Protein AF-A0AAV3YX79-F1 (afdb_monomer_lite)

Secondary structure (DSSP, 8-state):
-HHHHHHHHHHHHTSTT-TT-SSHHHHHHHHHTSS-GGGSHHHHHHHHHHHTS-HHHHHHHHHHHHHHHHT-S---HHHHHHHHHHHHHHHHHHGGGG-------

Foldseek 3Di:
DCLVLQLVQLLLCPFPPSLCDVDSVSVVVVVVPPDDSCVDPSNVVSVVRLVVDDLVVNLVSLVVSLVSSVPDPPCDVVNVVVSVVSVVVNVVSVCPVVDPPPPDD

Sequence (105 aa):
MFAGLHFLHHLGLMLPKFPLGKQFRELYSVCLSGNHVCDSEGYKESLQLLRMMSLDDLCTLLESGVGLIAEWKDSSSEIGKLISDVQSFIHRLKNIEEEPDESLE

Organism: NCBI:txid259542

pLDDT: mean 86.38, std 13.29, range [38.25, 95.81]

Radius of gyration: 16.0 Å; chains: 1; bounding box: 43×38×38 Å

InterPro domains:
  IPR045663 Origin recognition complex subunit 3, insertion domain [PF19675] (3-100)

Structure (mmCIF, N/CA/C/O backbone):
data_AF-A0AAV3YX79-F1
#
_entry.id   AF-A0AAV3YX79-F1
#
loop_
_atom_site.group_PDB
_atom_site.id
_atom_site.type_symbol
_atom_site.label_atom_id
_atom_site.label_alt_id
_atom_site.label_comp_id
_atom_site.label_asym_id
_atom_site.label_entity_id
_atom_site.label_seq_id
_atom_site.pdbx_PDB_ins_code
_atom_site.Cartn_x
_atom_site.Cartn_y
_atom_site.Cartn_z
_atom_site.occupancy
_atom_site.B_iso_or_equiv
_atom_site.auth_seq_id
_atom_site.auth_comp_id
_atom_site.auth_asym_id
_atom_site.auth_atom_id
_atom_site.pdbx_PDB_model_num
ATOM 1 N N . MET A 1 1 ? 15.439 -4.018 0.293 1.00 58.22 1 MET A N 1
ATOM 2 C CA . MET A 1 1 ? 14.788 -3.451 -0.918 1.00 58.22 1 MET A CA 1
ATOM 3 C C . MET A 1 1 ? 13.478 -4.156 -1.289 1.00 58.22 1 MET A C 1
ATOM 5 O O . MET A 1 1 ? 12.534 -3.473 -1.652 1.00 58.22 1 MET A O 1
ATOM 9 N N . PHE A 1 2 ? 13.366 -5.484 -1.164 1.00 81.25 2 PHE A N 1
ATOM 10 C CA . PHE A 1 2 ? 12.143 -6.213 -1.545 1.00 81.25 2 PHE A CA 1
ATOM 11 C C . PHE A 1 2 ? 10.954 -6.064 -0.575 1.00 81.25 2 PHE A C 1
ATOM 13 O O . PHE A 1 2 ? 9.819 -6.187 -1.021 1.00 81.25 2 PHE A O 1
ATOM 20 N N . ALA A 1 3 ? 11.178 -5.742 0.705 1.00 86.62 3 ALA A N 1
ATOM 21 C CA . ALA A 1 3 ? 10.106 -5.629 1.703 1.00 86.62 3 ALA A CA 1
ATOM 22 C C . ALA A 1 3 ? 8.979 -4.661 1.282 1.00 86.62 3 ALA A C 1
ATOM 24 O O . ALA A 1 3 ? 7.810 -5.029 1.328 1.00 86.62 3 ALA A O 1
ATOM 25 N N . GLY A 1 4 ? 9.314 -3.472 0.763 1.00 86.62 4 GLY A N 1
ATOM 26 C CA . GLY A 1 4 ? 8.306 -2.517 0.277 1.00 86.62 4 GLY A CA 1
ATOM 27 C C . GLY A 1 4 ? 7.507 -3.026 -0.929 1.00 86.62 4 GLY A C 1
ATOM 28 O O . GLY A 1 4 ? 6.313 -2.760 -1.045 1.00 86.62 4 GLY A O 1
ATOM 29 N N . LEU A 1 5 ? 8.134 -3.821 -1.801 1.00 89.75 5 LEU A N 1
ATOM 30 C CA . LEU A 1 5 ? 7.441 -4.426 -2.937 1.00 89.75 5 LEU A CA 1
ATOM 31 C C . LEU A 1 5 ? 6.518 -5.570 -2.499 1.00 89.75 5 LEU A C 1
ATOM 33 O O . LEU A 1 5 ? 5.420 -5.715 -3.029 1.00 89.75 5 LEU A O 1
ATOM 37 N N . HIS A 1 6 ? 6.942 -6.363 -1.516 1.00 91.25 6 HIS A N 1
ATOM 38 C CA . HIS A 1 6 ? 6.101 -7.398 -0.918 1.00 91.25 6 HIS A CA 1
ATOM 39 C C . HIS A 1 6 ? 4.917 -6.812 -0.153 1.00 91.25 6 HIS A C 1
ATOM 41 O O . HIS A 1 6 ? 3.820 -7.350 -0.261 1.00 91.25 6 HIS A O 1
ATOM 47 N N . PHE A 1 7 ? 5.113 -5.692 0.545 1.00 92.56 7 PHE A N 1
ATOM 48 C CA . PHE A 1 7 ? 4.024 -4.934 1.156 1.00 92.56 7 PHE A CA 1
ATOM 49 C C . PHE A 1 7 ? 2.993 -4.519 0.105 1.00 92.56 7 PHE A C 1
ATOM 51 O O . PHE A 1 7 ? 1.818 -4.850 0.226 1.00 92.56 7 PHE A O 1
ATOM 58 N N . LEU A 1 8 ? 3.440 -3.881 -0.981 1.00 93.00 8 LEU A N 1
ATOM 59 C CA . LEU A 1 8 ? 2.552 -3.456 -2.061 1.00 93.00 8 LEU A CA 1
ATOM 60 C C . LEU A 1 8 ? 1.819 -4.638 -2.715 1.00 93.00 8 LEU A C 1
ATOM 62 O O . LEU A 1 8 ? 0.618 -4.552 -2.970 1.00 93.00 8 LEU A O 1
ATOM 66 N N . HIS A 1 9 ? 2.520 -5.748 -2.959 1.00 94.25 9 HIS A N 1
ATOM 67 C CA . HIS A 1 9 ? 1.904 -6.958 -3.499 1.00 94.25 9 HIS A CA 1
ATOM 68 C C . HIS A 1 9 ? 0.839 -7.522 -2.558 1.00 94.25 9 HIS A C 1
ATOM 70 O O . HIS A 1 9 ? -0.237 -7.886 -3.021 1.00 94.25 9 HIS A O 1
ATOM 76 N N . HIS A 1 10 ? 1.119 -7.568 -1.254 1.00 94.69 10 HIS A N 1
ATOM 77 C CA . HIS A 1 10 ? 0.177 -8.046 -0.249 1.00 94.69 10 HIS A CA 1
ATOM 78 C C . HIS A 1 10 ? -1.104 -7.207 -0.241 1.00 94.69 10 HIS A C 1
ATOM 80 O O . HIS A 1 10 ? -2.193 -7.772 -0.324 1.00 94.69 10 HIS A O 1
ATOM 86 N N . LEU A 1 11 ? -0.980 -5.874 -0.251 1.00 94.19 11 LEU A N 1
ATOM 87 C CA . LEU A 1 11 ? -2.138 -4.983 -0.345 1.00 94.19 11 LEU A CA 1
ATOM 88 C C . LEU A 1 11 ? -2.958 -5.268 -1.607 1.00 94.19 11 LEU A C 1
ATOM 90 O O . LEU A 1 11 ? -4.163 -5.466 -1.519 1.00 94.19 11 LEU A O 1
ATOM 94 N N . GLY A 1 12 ? -2.309 -5.349 -2.773 1.00 92.50 12 GLY A N 1
ATOM 95 C CA . GLY A 1 12 ? -2.989 -5.608 -4.045 1.00 92.50 12 GLY A CA 1
ATOM 96 C C . GLY A 1 12 ? -3.620 -7.001 -4.156 1.00 92.50 12 GLY A C 1
ATOM 97 O O . GLY A 1 12 ? -4.630 -7.158 -4.839 1.00 92.50 12 GLY A O 1
ATOM 98 N N . LEU A 1 13 ? -3.052 -8.007 -3.485 1.00 93.75 13 LEU A N 1
ATOM 99 C CA . LEU A 1 13 ? -3.557 -9.383 -3.483 1.00 93.75 13 LEU A CA 1
ATOM 100 C C . LEU A 1 13 ? -4.876 -9.513 -2.711 1.00 93.75 13 LEU A C 1
ATOM 102 O O . LEU A 1 13 ? -5.702 -10.356 -3.052 1.00 93.75 13 LEU A O 1
ATOM 106 N N . MET A 1 14 ? -5.074 -8.675 -1.694 1.00 91.94 14 MET A N 1
ATOM 107 C CA . MET A 1 14 ? -6.290 -8.656 -0.877 1.00 91.94 14 MET A CA 1
ATOM 108 C C . MET A 1 14 ? -7.445 -7.896 -1.544 1.00 91.94 14 MET A C 1
ATOM 110 O O . MET A 1 14 ? -8.573 -7.934 -1.057 1.00 91.94 14 MET A O 1
ATOM 114 N N . LEU A 1 15 ? -7.188 -7.234 -2.676 1.00 93.50 15 LEU A N 1
ATOM 115 C CA . LEU A 1 15 ? -8.200 -6.513 -3.440 1.00 93.50 15 LEU A CA 1
ATOM 116 C C . LEU A 1 15 ? -8.901 -7.426 -4.455 1.00 93.50 15 LEU A C 1
ATOM 118 O O . LEU A 1 15 ? -8.279 -8.314 -5.051 1.00 93.50 15 LEU A O 1
ATOM 122 N N . PRO A 1 16 ? -10.195 -7.187 -4.734 1.00 90.75 16 PRO A N 1
ATOM 123 C CA . PRO A 1 16 ? -10.895 -7.917 -5.779 1.00 90.75 16 PRO A CA 1
ATOM 124 C C . PRO A 1 16 ? -10.230 -7.675 -7.140 1.00 90.75 16 PRO A C 1
ATOM 126 O O . PRO A 1 16 ? -9.707 -6.599 -7.411 1.00 90.75 16 PRO A O 1
ATOM 129 N N . LYS A 1 17 ? -10.290 -8.683 -8.018 1.00 90.81 17 LYS A N 1
ATOM 130 C CA . LYS A 1 17 ? -9.736 -8.675 -9.389 1.00 90.81 17 LYS A CA 1
ATOM 131 C C . LYS A 1 17 ? -8.207 -8.628 -9.507 1.00 90.81 17 LYS A C 1
ATOM 133 O O . LYS A 1 17 ? -7.721 -8.795 -10.620 1.00 90.81 17 LYS A O 1
ATOM 138 N N . PHE A 1 18 ? -7.462 -8.525 -8.405 1.00 90.94 18 PHE A N 1
ATOM 139 C CA . PHE A 1 18 ? -5.991 -8.562 -8.392 1.00 90.94 18 PHE A CA 1
ATOM 140 C C . PHE A 1 18 ? -5.360 -7.545 -9.362 1.00 90.94 18 PHE A C 1
ATOM 142 O O . PHE A 1 18 ? -4.604 -7.934 -10.256 1.00 90.94 18 PHE A O 1
ATOM 149 N N . PRO A 1 19 ? -5.655 -6.243 -9.210 1.00 90.00 19 PRO A N 1
ATOM 150 C CA . PRO A 1 19 ? -5.226 -5.199 -10.148 1.00 90.00 19 PRO A CA 1
ATOM 151 C C . PRO A 1 19 ? -3.697 -5.077 -10.301 1.00 90.00 19 PRO A C 1
ATOM 153 O O . PRO A 1 19 ? -3.214 -4.568 -11.307 1.00 90.00 19 PRO A O 1
ATOM 156 N N . LEU A 1 20 ? -2.919 -5.578 -9.333 1.00 90.69 20 LEU A N 1
ATOM 157 C CA . LEU A 1 20 ? -1.448 -5.638 -9.381 1.00 90.69 20 LEU A CA 1
ATOM 158 C C . LEU A 1 20 ? -0.891 -7.015 -9.784 1.00 90.69 20 LEU A C 1
ATOM 160 O O . LEU A 1 20 ? 0.310 -7.258 -9.665 1.00 90.69 20 LEU A O 1
ATOM 164 N N . GLY A 1 21 ? -1.751 -7.916 -10.255 1.00 90.62 21 GLY A N 1
ATOM 165 C CA . GLY A 1 21 ? -1.408 -9.299 -10.565 1.00 90.62 21 GLY A CA 1
ATOM 166 C C . GLY A 1 21 ? -1.533 -10.229 -9.357 1.00 90.62 21 GLY A C 1
ATOM 167 O O . GLY A 1 21 ? -1.418 -9.827 -8.197 1.00 90.62 21 GLY A O 1
ATOM 168 N N . LYS A 1 22 ? -1.774 -11.513 -9.637 1.00 91.38 22 LYS A N 1
ATOM 169 C CA . LYS A 1 22 ? -1.910 -12.559 -8.606 1.00 91.38 22 LYS A CA 1
ATOM 170 C C . LYS A 1 22 ? -0.559 -13.036 -8.105 1.00 91.38 22 LYS A C 1
ATOM 172 O O . LYS A 1 22 ? -0.437 -13.495 -6.975 1.00 91.38 22 LYS A O 1
ATOM 177 N N . GLN A 1 23 ? 0.443 -12.998 -8.972 1.00 94.31 23 GLN A N 1
ATOM 178 C CA . GLN A 1 23 ? 1.777 -13.486 -8.691 1.00 94.31 23 GLN A CA 1
ATOM 179 C C . GLN A 1 23 ? 2.712 -12.300 -8.500 1.00 94.31 23 GLN A C 1
ATOM 181 O O . GLN A 1 23 ? 2.737 -11.383 -9.316 1.00 94.31 23 GLN A O 1
ATOM 186 N N . PHE A 1 24 ? 3.564 -12.368 -7.479 1.00 91.50 24 PHE A N 1
ATOM 187 C CA . PHE A 1 24 ? 4.560 -11.334 -7.188 1.00 91.50 24 PHE A CA 1
ATOM 188 C C . PHE A 1 24 ? 5.400 -10.929 -8.412 1.00 91.50 24 PHE A C 1
ATOM 190 O O . PHE A 1 24 ? 5.722 -9.756 -8.594 1.00 91.50 24 PHE A O 1
ATOM 197 N N . ARG A 1 25 ? 5.719 -11.893 -9.290 1.00 93.44 25 ARG A N 1
ATOM 198 C CA . ARG A 1 25 ? 6.490 -11.640 -10.516 1.00 93.44 25 ARG A CA 1
ATOM 199 C C . ARG A 1 25 ? 5.804 -10.671 -11.480 1.00 93.44 25 ARG A C 1
ATOM 201 O O . ARG A 1 25 ? 6.507 -9.966 -12.186 1.00 93.44 25 ARG A O 1
ATOM 208 N N . GLU A 1 26 ? 4.473 -10.626 -11.505 1.00 91.06 26 GLU A N 1
ATOM 209 C CA . GLU A 1 26 ? 3.717 -9.717 -12.374 1.00 91.06 26 GLU A CA 1
ATOM 210 C C . GLU A 1 26 ? 3.949 -8.268 -11.935 1.00 91.06 26 GLU A C 1
ATOM 212 O O . GLU A 1 26 ? 4.391 -7.446 -12.735 1.00 91.06 26 GLU A O 1
ATOM 217 N N . LEU A 1 27 ? 3.781 -7.989 -10.636 1.00 91.00 27 LEU A N 1
ATOM 218 C CA . LEU A 1 27 ? 4.094 -6.683 -10.055 1.00 91.00 27 LEU A CA 1
ATOM 219 C C . LEU A 1 27 ? 5.576 -6.324 -10.236 1.00 91.00 27 LEU A C 1
ATOM 221 O O . LEU A 1 27 ? 5.904 -5.203 -10.620 1.00 91.00 27 LEU A O 1
ATOM 225 N N . TYR A 1 28 ? 6.479 -7.279 -10.006 1.00 91.12 28 TYR A N 1
ATOM 226 C CA . TYR A 1 28 ? 7.914 -7.064 -10.191 1.00 91.12 28 TYR A CA 1
ATOM 227 C C . TYR A 1 28 ? 8.272 -6.703 -11.641 1.00 91.12 28 TYR A C 1
ATOM 229 O O . TYR A 1 28 ? 9.077 -5.801 -11.871 1.00 91.12 28 TYR A O 1
ATOM 237 N N . SER A 1 29 ? 7.644 -7.346 -12.631 1.00 89.62 29 SER A N 1
ATOM 238 C CA . SER A 1 29 ? 7.818 -6.997 -14.044 1.00 89.62 29 SER A CA 1
ATOM 239 C C . SER A 1 29 ? 7.367 -5.568 -14.347 1.00 89.62 29 SER A C 1
ATOM 241 O O . SER A 1 29 ? 8.051 -4.876 -15.102 1.00 89.62 29 SER A O 1
ATOM 243 N N . VAL A 1 30 ? 6.283 -5.089 -13.723 1.00 88.06 30 VAL A N 1
ATOM 244 C CA . VAL A 1 30 ? 5.856 -3.684 -13.846 1.00 88.06 30 VAL A CA 1
ATOM 245 C C . VAL A 1 30 ? 6.936 -2.747 -13.302 1.00 88.06 30 VAL A C 1
ATOM 247 O O . VAL A 1 30 ? 7.301 -1.797 -13.990 1.00 88.06 30 VAL A O 1
ATOM 250 N N . CYS A 1 31 ? 7.531 -3.041 -12.141 1.00 88.12 31 CYS A N 1
ATOM 251 C CA . CYS A 1 31 ? 8.628 -2.233 -11.589 1.00 88.12 31 CYS A CA 1
ATOM 252 C C . CYS A 1 31 ? 9.852 -2.145 -12.511 1.00 88.12 31 CYS A C 1
ATOM 254 O O . CYS A 1 31 ? 10.530 -1.121 -12.536 1.00 88.12 31 CYS A O 1
ATOM 256 N N . LEU A 1 32 ? 10.162 -3.221 -13.238 1.00 89.06 32 LEU A N 1
ATOM 257 C CA . LEU A 1 32 ? 11.322 -3.282 -14.131 1.00 89.06 32 LEU A CA 1
ATOM 258 C C . LEU A 1 32 ? 11.075 -2.652 -15.505 1.00 89.06 32 LEU A C 1
ATOM 260 O O . LEU A 1 32 ? 12.030 -2.380 -16.227 1.00 89.06 32 LEU A O 1
ATOM 264 N N . SER A 1 33 ? 9.817 -2.407 -15.875 1.00 83.38 33 SER A N 1
ATOM 265 C CA . SER A 1 33 ? 9.437 -1.910 -17.204 1.00 83.38 33 SER A CA 1
ATOM 266 C C . SER A 1 33 ? 9.819 -0.445 -17.485 1.00 83.38 33 SER A C 1
ATOM 268 O O . SER A 1 33 ? 9.515 0.073 -18.556 1.00 83.38 33 SER A O 1
ATOM 270 N N . GLY A 1 34 ? 10.507 0.224 -16.552 1.00 71.69 34 GLY A N 1
ATOM 271 C CA . GLY A 1 34 ? 10.998 1.601 -16.692 1.00 71.69 34 GLY A CA 1
ATOM 272 C C . GLY A 1 34 ? 9.983 2.681 -16.307 1.00 71.69 34 GLY A C 1
ATOM 273 O O . GLY A 1 34 ? 10.366 3.838 -16.158 1.00 71.69 34 GLY A O 1
ATOM 274 N N . ASN A 1 35 ? 8.721 2.306 -16.081 1.00 79.12 35 ASN A N 1
ATOM 275 C CA . ASN A 1 35 ? 7.678 3.191 -15.565 1.00 79.12 35 ASN A CA 1
ATOM 276 C C . ASN A 1 35 ? 7.554 3.061 -14.042 1.00 79.12 35 ASN A C 1
ATOM 278 O O . ASN A 1 35 ? 7.731 1.976 -13.481 1.00 79.12 35 ASN A O 1
ATOM 282 N N . HIS A 1 36 ? 7.194 4.149 -13.358 1.00 86.69 36 HIS A N 1
ATOM 283 C CA . HIS A 1 36 ? 6.853 4.067 -11.941 1.00 86.69 36 HIS A CA 1
ATOM 284 C C . HIS A 1 36 ? 5.568 3.249 -11.772 1.00 86.69 36 HIS A C 1
ATOM 286 O O . HIS A 1 36 ? 4.570 3.494 -12.448 1.00 86.69 36 HIS A O 1
ATOM 292 N N . VAL A 1 37 ? 5.558 2.301 -10.826 1.00 88.81 37 VAL A N 1
ATOM 293 C CA . VAL A 1 37 ? 4.364 1.481 -10.531 1.00 88.81 37 VAL A CA 1
ATOM 294 C C . VAL A 1 37 ? 3.139 2.351 -10.254 1.00 88.81 37 VAL A C 1
ATOM 296 O O . VAL A 1 37 ? 2.040 1.996 -10.670 1.00 88.81 37 VAL A O 1
ATOM 299 N N . CYS A 1 38 ? 3.333 3.508 -9.618 1.00 89.19 38 CYS A N 1
ATOM 300 C CA . CYS A 1 38 ? 2.270 4.456 -9.295 1.00 89.19 38 CYS A CA 1
ATOM 301 C C . CYS A 1 38 ? 1.511 4.986 -10.525 1.00 89.19 38 CYS A C 1
ATOM 303 O O . CYS A 1 38 ? 0.347 5.372 -10.409 1.00 89.19 38 CYS A O 1
ATOM 305 N N . ASP A 1 39 ? 2.141 4.983 -11.701 1.00 90.12 39 ASP A N 1
ATOM 306 C CA . ASP A 1 39 ? 1.528 5.458 -12.942 1.00 90.12 39 ASP A CA 1
ATOM 307 C C . ASP A 1 39 ? 0.686 4.380 -13.634 1.00 90.12 39 ASP A C 1
ATOM 309 O O . ASP A 1 39 ? -0.171 4.711 -14.464 1.00 90.12 39 ASP A O 1
ATOM 313 N N . SER A 1 40 ? 0.892 3.109 -13.266 1.00 91.50 40 SER A N 1
ATOM 314 C CA . SER A 1 40 ? 0.167 1.974 -13.835 1.00 91.50 40 SER A CA 1
ATOM 315 C C . SER A 1 40 ? -1.330 2.039 -13.528 1.00 91.50 40 SER A C 1
ATOM 317 O O . SER A 1 40 ? -1.757 2.472 -12.454 1.00 91.50 40 SER A O 1
ATOM 319 N N . GLU A 1 41 ? -2.143 1.570 -14.474 1.00 91.44 41 GLU A N 1
ATOM 320 C CA . GLU A 1 41 ? -3.596 1.481 -14.294 1.00 91.44 41 GLU A CA 1
ATOM 321 C C 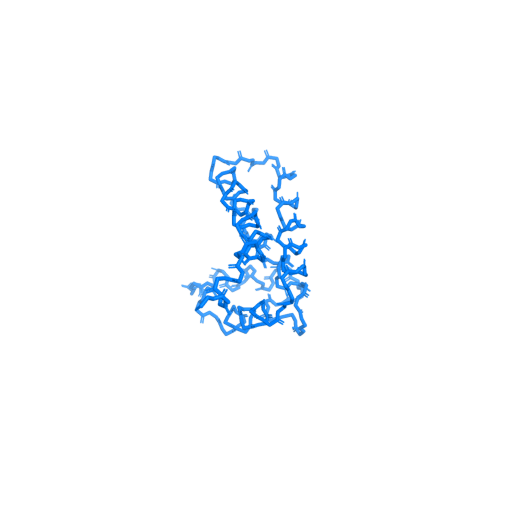. GLU A 1 41 ? -3.957 0.581 -13.110 1.00 91.44 41 GLU A C 1
ATOM 323 O O . GLU A 1 41 ? -4.795 0.955 -12.294 1.00 91.44 41 GLU A O 1
ATOM 328 N N . GLY A 1 42 ? -3.237 -0.534 -12.945 1.00 91.19 42 GLY A N 1
ATOM 329 C CA . GLY A 1 42 ? -3.418 -1.443 -11.816 1.00 91.19 42 GLY A CA 1
ATOM 330 C C . GLY A 1 42 ? -3.200 -0.769 -10.461 1.00 91.19 42 GLY A C 1
ATOM 331 O O . GLY A 1 42 ? -3.970 -0.983 -9.526 1.00 91.19 42 GLY A O 1
ATOM 332 N N . TYR A 1 43 ? -2.208 0.115 -10.331 1.00 93.38 43 TYR A N 1
ATOM 333 C CA . TYR A 1 43 ? -2.011 0.864 -9.087 1.00 93.38 43 TYR A CA 1
ATOM 334 C C . TYR A 1 43 ? -3.153 1.852 -8.821 1.00 93.38 43 TYR A C 1
ATOM 336 O O . TYR A 1 43 ? -3.638 1.956 -7.693 1.00 93.38 43 TYR A O 1
ATOM 344 N N . LYS A 1 44 ? -3.628 2.549 -9.858 1.00 94.06 44 LYS A N 1
ATOM 345 C CA . LYS A 1 44 ? -4.744 3.501 -9.742 1.00 94.06 44 LYS A CA 1
ATOM 346 C C . LYS A 1 44 ? -6.053 2.800 -9.373 1.00 94.06 44 LYS A C 1
ATOM 348 O O . LYS A 1 44 ? -6.760 3.287 -8.492 1.00 94.06 44 LYS A O 1
ATOM 353 N N . GLU A 1 45 ? -6.345 1.651 -9.983 1.00 94.56 45 GLU A N 1
ATOM 354 C CA . GLU A 1 45 ? -7.491 0.805 -9.626 1.00 94.56 45 GLU A CA 1
ATOM 355 C C . GLU A 1 45 ? -7.365 0.291 -8.186 1.00 94.56 45 GLU A C 1
ATOM 357 O O . GLU A 1 45 ? -8.317 0.388 -7.412 1.00 94.56 45 GLU A O 1
ATOM 362 N N . SER A 1 46 ? -6.171 -0.157 -7.782 1.00 95.06 46 SER A N 1
ATOM 363 C CA . SER A 1 46 ? -5.910 -0.584 -6.399 1.00 95.06 46 SER A CA 1
ATOM 364 C C . SER A 1 46 ? -6.238 0.517 -5.395 1.00 95.06 46 SER A C 1
ATOM 366 O O . SER A 1 46 ? -6.914 0.276 -4.398 1.00 95.06 46 SER A O 1
ATOM 368 N N . LEU A 1 47 ? -5.794 1.746 -5.674 1.00 94.19 47 LEU A N 1
ATOM 369 C CA . LEU A 1 47 ? -6.037 2.891 -4.806 1.00 94.19 47 LEU A CA 1
ATOM 370 C C . LEU A 1 47 ? -7.529 3.240 -4.717 1.00 94.19 47 LEU A C 1
ATOM 372 O O . LEU A 1 47 ? -7.997 3.633 -3.652 1.00 94.19 47 LEU A O 1
ATOM 376 N N . GLN A 1 48 ? -8.281 3.096 -5.811 1.00 95.00 48 GLN A N 1
ATOM 377 C CA . GLN A 1 48 ? -9.733 3.279 -5.795 1.00 95.00 48 GLN A CA 1
ATOM 378 C C . GLN A 1 48 ? -10.422 2.225 -4.926 1.00 95.00 48 GLN A C 1
ATOM 380 O O . GLN A 1 48 ? -11.240 2.588 -4.089 1.00 95.00 48 GLN A O 1
ATOM 385 N N . LEU A 1 49 ? -10.056 0.949 -5.069 1.00 95.75 49 LEU A N 1
ATOM 386 C CA . LEU A 1 49 ? -10.630 -0.137 -4.270 1.00 95.75 49 LEU A CA 1
ATOM 387 C C . LEU A 1 49 ? -10.313 0.022 -2.778 1.00 95.75 49 LEU A C 1
ATOM 389 O O . LEU A 1 49 ? -11.213 -0.111 -1.955 1.00 95.75 49 LEU A O 1
ATOM 393 N N . LEU A 1 50 ? -9.076 0.391 -2.429 1.00 94.19 50 LEU A N 1
ATOM 394 C CA . LEU A 1 50 ? -8.676 0.670 -1.044 1.00 94.19 50 LEU A CA 1
ATOM 395 C C . LEU A 1 50 ? -9.506 1.797 -0.415 1.00 94.19 50 LEU A C 1
ATOM 397 O O . LEU A 1 50 ? -9.877 1.706 0.749 1.00 94.19 50 LEU A O 1
ATOM 401 N N . ARG A 1 51 ? -9.841 2.842 -1.182 1.00 92.31 51 ARG A N 1
ATOM 402 C CA . ARG A 1 51 ? -10.695 3.951 -0.713 1.00 92.31 51 ARG A CA 1
ATOM 403 C C . ARG A 1 51 ? -12.148 3.545 -0.466 1.00 92.31 51 ARG A C 1
ATOM 405 O O . ARG A 1 51 ? -12.869 4.301 0.173 1.00 92.31 51 ARG A O 1
ATOM 412 N N . MET A 1 52 ? -12.584 2.411 -1.008 1.00 93.81 52 MET A N 1
ATOM 413 C CA . MET A 1 52 ? -13.938 1.883 -0.826 1.00 93.81 52 MET A CA 1
ATOM 414 C C . MET A 1 52 ? -14.026 0.861 0.314 1.00 93.81 52 MET A C 1
ATOM 416 O O . MET A 1 52 ? -15.127 0.412 0.626 1.00 93.81 52 MET A O 1
ATOM 420 N N . MET A 1 53 ? -12.897 0.466 0.911 1.00 93.06 53 MET A N 1
ATOM 421 C CA . MET A 1 53 ? -12.886 -0.439 2.061 1.00 93.06 53 MET A CA 1
ATOM 422 C C . MET A 1 53 ? -13.427 0.262 3.308 1.00 93.06 53 MET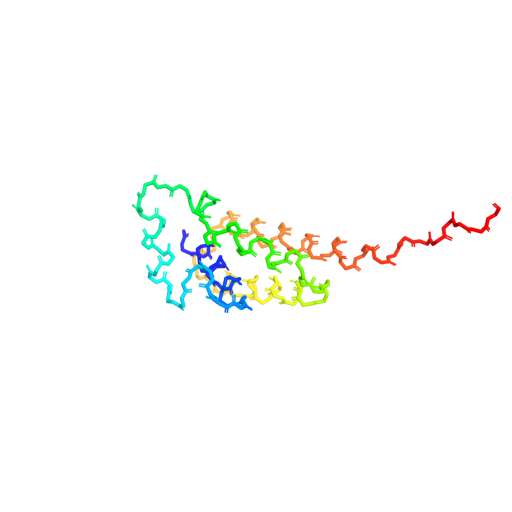 A C 1
ATOM 424 O O . MET A 1 53 ? -13.299 1.478 3.456 1.00 93.06 53 MET A O 1
ATOM 428 N N . SER A 1 54 ? -14.013 -0.521 4.217 1.00 93.56 54 SER A N 1
ATOM 429 C CA . SER A 1 54 ? -14.340 -0.024 5.552 1.00 93.56 54 SER A CA 1
ATOM 430 C C . SER A 1 54 ? -13.060 0.369 6.300 1.00 93.56 54 SER A C 1
ATOM 432 O O . SER A 1 54 ? -11.967 -0.115 5.987 1.00 93.56 54 SER A O 1
ATOM 434 N N . LEU A 1 55 ? -13.192 1.248 7.295 1.00 92.38 55 LEU A N 1
ATOM 435 C CA . LEU A 1 55 ? -12.069 1.665 8.135 1.00 92.38 55 LEU A CA 1
ATOM 436 C C . LEU A 1 55 ? -11.401 0.459 8.816 1.00 92.38 55 LEU A C 1
ATOM 438 O O . LEU A 1 55 ? -10.174 0.350 8.801 1.00 92.38 55 LEU A O 1
ATOM 442 N N . ASP A 1 56 ? -12.210 -0.462 9.344 1.00 92.88 56 ASP A N 1
ATOM 443 C CA . ASP A 1 56 ? -11.752 -1.678 10.019 1.00 92.88 56 ASP A CA 1
ATOM 444 C C . ASP A 1 56 ? -10.994 -2.616 9.077 1.00 92.88 56 ASP A C 1
ATOM 446 O O . ASP A 1 56 ? -9.893 -3.075 9.404 1.00 92.88 56 ASP A O 1
ATOM 450 N N . ASP A 1 57 ? -11.540 -2.867 7.882 1.00 94.19 57 ASP A N 1
ATOM 451 C CA . ASP A 1 57 ? -10.894 -3.732 6.893 1.00 94.19 57 ASP A CA 1
ATOM 452 C C . ASP A 1 57 ? -9.581 -3.114 6.403 1.00 94.19 57 ASP A C 1
ATOM 454 O O . ASP A 1 57 ? -8.579 -3.815 6.245 1.00 94.19 57 ASP A O 1
ATOM 458 N N . LEU A 1 58 ? -9.562 -1.795 6.186 1.00 94.19 58 LEU A N 1
ATOM 459 C CA . LEU A 1 58 ? -8.363 -1.071 5.777 1.00 94.19 58 LEU A CA 1
ATOM 460 C C . LEU A 1 58 ? -7.283 -1.139 6.862 1.00 94.19 58 LEU A C 1
ATOM 462 O O . LEU A 1 58 ? -6.127 -1.432 6.556 1.00 94.19 58 LEU A O 1
ATOM 466 N N . CYS A 1 59 ? -7.646 -0.903 8.125 1.00 94.56 59 CYS A N 1
ATOM 467 C CA . CYS A 1 59 ? -6.712 -1.005 9.243 1.00 94.56 59 CYS A CA 1
ATOM 468 C C . CYS A 1 59 ? -6.156 -2.425 9.373 1.00 94.56 59 CYS A C 1
ATOM 470 O O . CYS A 1 59 ? -4.941 -2.592 9.452 1.00 94.56 59 CYS A O 1
ATOM 472 N N . THR A 1 60 ? -7.019 -3.441 9.312 1.00 95.50 60 THR A N 1
ATOM 473 C CA . THR A 1 60 ? -6.623 -4.856 9.389 1.00 95.50 60 THR A CA 1
ATOM 474 C C . THR A 1 60 ? -5.662 -5.233 8.259 1.00 95.50 60 THR A C 1
ATOM 476 O O . THR A 1 60 ? -4.656 -5.910 8.482 1.00 95.50 60 THR A O 1
ATOM 479 N N . LEU A 1 61 ? -5.931 -4.758 7.040 1.00 95.81 61 LEU A N 1
ATOM 480 C CA . LEU A 1 61 ? -5.074 -4.986 5.882 1.00 95.81 61 LEU A CA 1
ATOM 481 C C . LEU A 1 61 ? -3.690 -4.336 6.054 1.00 95.81 61 LEU A C 1
ATOM 483 O O . LEU A 1 61 ? -2.667 -4.972 5.790 1.00 95.81 61 LEU A O 1
ATOM 487 N N .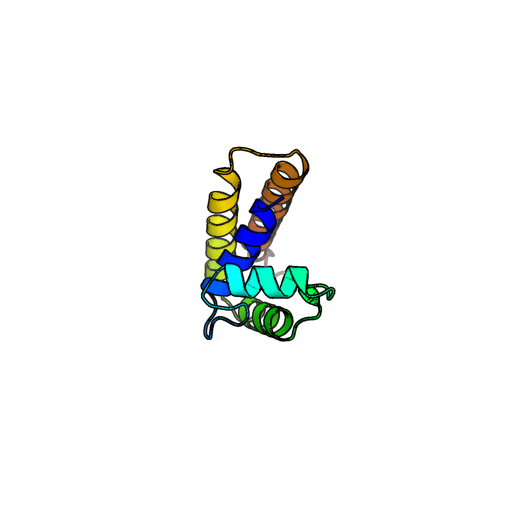 LEU A 1 62 ? -3.645 -3.082 6.511 1.00 95.56 62 LEU A N 1
ATOM 488 C CA . LEU A 1 62 ? -2.388 -2.369 6.750 1.00 95.56 62 LEU A CA 1
ATOM 489 C C . LEU A 1 62 ? -1.576 -3.015 7.882 1.00 95.56 62 LEU A C 1
ATOM 491 O O . LEU A 1 62 ? -0.363 -3.172 7.741 1.00 95.56 62 LEU A O 1
ATOM 495 N N . GLU A 1 63 ? -2.228 -3.438 8.967 1.00 95.38 63 GLU A N 1
ATOM 496 C CA . GLU A 1 63 ? -1.598 -4.158 10.082 1.00 95.38 63 GLU A CA 1
ATOM 497 C C . GLU A 1 63 ? -1.001 -5.493 9.625 1.00 95.38 6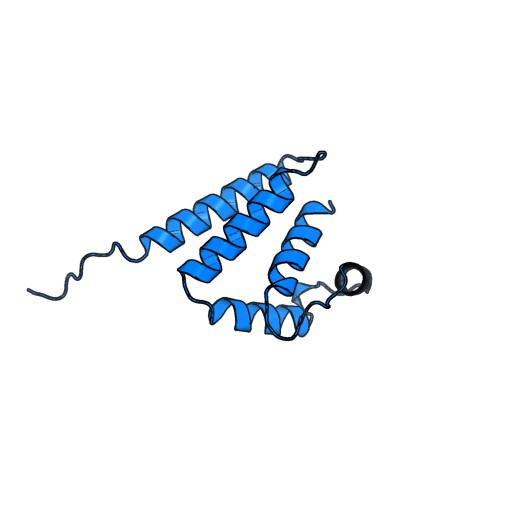3 GLU A C 1
ATOM 499 O O . GLU A 1 63 ? 0.150 -5.796 9.949 1.00 95.38 63 GLU A O 1
ATOM 504 N N . SER A 1 64 ? -1.736 -6.260 8.811 1.00 95.62 64 SER A N 1
ATOM 505 C CA . SER A 1 64 ? -1.239 -7.513 8.233 1.00 95.62 64 SER A CA 1
ATOM 506 C C . SER A 1 64 ? -0.016 -7.284 7.341 1.00 95.62 64 SER A C 1
ATOM 508 O O . SER A 1 64 ? 0.994 -7.980 7.475 1.00 95.62 64 SER A O 1
ATOM 510 N N . GLY A 1 65 ? -0.053 -6.249 6.497 1.00 94.56 65 GLY A N 1
ATOM 511 C CA . GLY A 1 65 ? 1.089 -5.863 5.675 1.00 94.56 65 GLY A CA 1
ATOM 512 C C . GLY A 1 65 ? 2.308 -5.449 6.506 1.00 94.56 65 GLY A C 1
ATOM 513 O O . GLY A 1 65 ? 3.430 -5.831 6.171 1.00 94.56 65 GLY A O 1
ATOM 514 N N . VAL A 1 66 ? 2.110 -4.705 7.602 1.00 93.69 66 VAL A N 1
ATOM 515 C CA . VAL A 1 66 ? 3.191 -4.325 8.528 1.00 93.69 66 VAL A CA 1
ATOM 516 C C . VAL A 1 66 ? 3.813 -5.559 9.176 1.00 93.69 66 VAL A C 1
ATOM 518 O O . VAL A 1 66 ? 5.039 -5.665 9.210 1.00 93.69 66 VAL A O 1
ATOM 521 N N . GLY A 1 67 ? 2.993 -6.510 9.631 1.00 92.88 67 GLY A N 1
ATOM 522 C CA . GLY A 1 67 ? 3.471 -7.790 10.156 1.00 92.88 67 GLY A CA 1
ATOM 523 C C . GLY A 1 67 ? 4.349 -8.526 9.144 1.00 92.88 67 GLY A C 1
ATOM 524 O O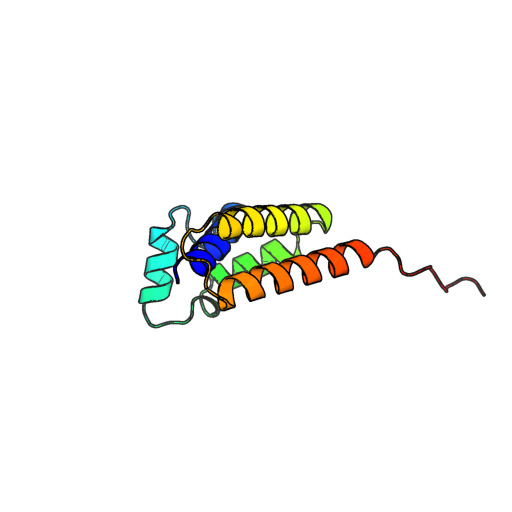 . GLY A 1 67 ? 5.455 -8.947 9.477 1.00 92.88 67 GLY A O 1
ATOM 525 N N . LEU A 1 68 ? 3.920 -8.564 7.878 1.00 91.75 68 LEU A N 1
ATOM 526 C CA . LEU A 1 68 ? 4.678 -9.193 6.798 1.00 91.75 68 LEU A CA 1
ATOM 527 C C . LEU A 1 68 ? 6.064 -8.570 6.612 1.00 91.75 68 LEU A C 1
ATOM 529 O O . LEU A 1 68 ? 7.027 -9.308 6.417 1.00 91.75 68 LEU A O 1
ATOM 533 N N . ILE A 1 69 ? 6.193 -7.239 6.636 1.00 90.81 69 ILE A N 1
ATOM 534 C CA . ILE A 1 69 ? 7.497 -6.579 6.437 1.00 90.81 69 ILE A CA 1
ATOM 535 C C . ILE A 1 69 ? 8.366 -6.547 7.695 1.00 90.81 69 ILE A C 1
ATOM 537 O O . ILE A 1 69 ? 9.585 -6.462 7.566 1.00 90.81 69 ILE A O 1
ATOM 541 N N . ALA A 1 70 ? 7.778 -6.652 8.887 1.00 88.44 70 ALA A N 1
ATOM 542 C CA . ALA A 1 70 ? 8.513 -6.707 10.151 1.00 88.44 70 ALA A CA 1
ATOM 543 C C . ALA A 1 70 ? 9.327 -8.004 10.308 1.00 88.44 70 ALA A C 1
ATOM 545 O O . ALA A 1 70 ? 10.364 -8.010 10.966 1.00 88.44 70 ALA A O 1
ATOM 546 N N . GLU A 1 71 ? 8.897 -9.095 9.670 1.00 85.56 71 GLU A N 1
ATOM 547 C CA . GLU A 1 71 ? 9.594 -10.389 9.698 1.00 85.56 71 GLU A CA 1
ATOM 548 C C . GLU A 1 71 ? 10.844 -10.440 8.797 1.00 85.56 71 GLU A C 1
ATOM 550 O O . GLU A 1 71 ? 11.580 -11.433 8.780 1.00 85.56 71 GLU A O 1
ATOM 555 N N . TRP A 1 72 ? 11.123 -9.383 8.029 1.00 83.25 72 TRP A N 1
ATOM 556 C CA . TRP A 1 72 ? 12.239 -9.373 7.088 1.00 83.25 72 TRP A CA 1
ATOM 557 C C . TRP A 1 72 ? 13.588 -9.199 7.792 1.00 83.25 72 TRP A C 1
ATOM 559 O O . TRP A 1 72 ? 13.843 -8.212 8.482 1.00 83.25 72 TRP A O 1
ATOM 569 N N . LYS A 1 73 ? 14.501 -10.145 7.525 1.00 65.75 73 LYS A N 1
ATOM 570 C CA . LYS A 1 73 ? 15.869 -10.171 8.078 1.00 65.75 73 LYS A CA 1
ATOM 571 C C . LYS A 1 73 ? 16.689 -8.914 7.774 1.00 65.75 73 LYS A C 1
ATOM 573 O O . LYS A 1 73 ? 17.448 -8.477 8.631 1.00 65.75 73 LYS A O 1
ATOM 578 N N . ASP A 1 74 ? 16.518 -8.329 6.590 1.00 65.75 74 ASP A N 1
ATOM 579 C CA . ASP A 1 74 ? 17.170 -7.073 6.201 1.00 65.75 74 ASP A CA 1
ATOM 580 C C . ASP A 1 74 ? 16.270 -5.880 6.541 1.00 65.75 74 ASP A C 1
ATOM 582 O O . ASP A 1 74 ? 15.713 -5.210 5.664 1.00 65.75 74 ASP A O 1
ATOM 586 N N . SER A 1 75 ? 16.103 -5.637 7.840 1.00 65.25 75 SER A N 1
ATOM 587 C CA . SER A 1 75 ? 15.414 -4.453 8.353 1.00 65.25 75 SER A CA 1
ATOM 588 C C . SER A 1 75 ? 16.341 -3.243 8.255 1.00 65.25 75 SER A C 1
ATOM 590 O O . SER A 1 75 ? 17.090 -2.928 9.178 1.00 65.25 75 SER A O 1
ATOM 592 N N . SER A 1 76 ? 16.324 -2.581 7.099 1.00 80.38 76 SER A N 1
ATOM 593 C CA . SER A 1 76 ? 16.994 -1.291 6.942 1.00 80.38 76 SER A CA 1
ATOM 594 C C . SER A 1 76 ? 16.276 -0.209 7.760 1.00 80.38 76 SER A C 1
ATOM 596 O O . SER A 1 76 ? 15.096 -0.352 8.101 1.00 80.38 76 SER A O 1
ATOM 598 N N . SER A 1 77 ? 16.966 0.889 8.081 1.00 83.94 77 SER A N 1
ATOM 599 C CA . SER A 1 77 ? 16.369 2.001 8.837 1.00 83.94 77 SER A CA 1
ATOM 600 C C . SER A 1 77 ? 15.149 2.595 8.123 1.00 83.94 77 SER A C 1
ATOM 602 O O . SER A 1 77 ? 14.208 3.045 8.774 1.00 83.94 77 SER A O 1
ATOM 604 N N . GLU A 1 78 ? 15.118 2.533 6.792 1.00 85.50 78 GLU A N 1
ATOM 605 C CA . GLU A 1 78 ? 13.994 2.960 5.963 1.00 85.50 78 GLU A CA 1
ATOM 606 C C . GLU A 1 78 ? 12.767 2.056 6.127 1.00 85.50 78 GLU A C 1
ATOM 608 O O . GLU A 1 78 ? 11.647 2.561 6.151 1.00 85.50 78 GLU A O 1
ATOM 613 N N . ILE A 1 79 ? 12.955 0.739 6.276 1.00 87.25 79 ILE A N 1
ATOM 614 C CA . ILE A 1 79 ? 11.849 -0.192 6.547 1.00 87.25 79 ILE A CA 1
ATOM 615 C C . ILE A 1 79 ? 11.322 0.005 7.966 1.00 87.25 79 ILE A C 1
ATOM 617 O O . ILE A 1 79 ? 10.110 0.049 8.155 1.00 87.25 79 ILE A O 1
ATOM 621 N N . GLY A 1 80 ? 12.211 0.203 8.943 1.00 88.88 80 GLY A N 1
ATOM 622 C CA . GLY A 1 80 ? 11.803 0.549 10.306 1.00 88.88 80 GLY A CA 1
ATOM 623 C C . GLY A 1 80 ? 10.956 1.823 10.339 1.00 88.88 80 GLY A C 1
ATOM 624 O O . GLY A 1 80 ? 9.882 1.836 10.937 1.00 88.88 80 GLY A O 1
ATOM 625 N N . LYS A 1 81 ? 11.383 2.863 9.611 1.00 90.31 81 LYS A N 1
ATOM 626 C CA . LYS A 1 81 ? 10.609 4.099 9.464 1.00 90.31 81 LYS A CA 1
ATOM 627 C C . LYS A 1 81 ? 9.260 3.859 8.782 1.00 90.31 81 LYS A C 1
ATOM 629 O O . LYS A 1 81 ? 8.254 4.337 9.288 1.00 90.31 81 LYS A O 1
ATOM 634 N N . LEU A 1 82 ? 9.220 3.099 7.685 1.00 90.00 82 LEU A N 1
ATOM 635 C CA . LEU A 1 82 ? 7.969 2.756 6.998 1.00 90.00 82 LEU A CA 1
ATOM 636 C C . LEU A 1 82 ? 6.979 2.062 7.943 1.00 90.00 82 LEU A C 1
ATOM 638 O O . LEU A 1 82 ? 5.806 2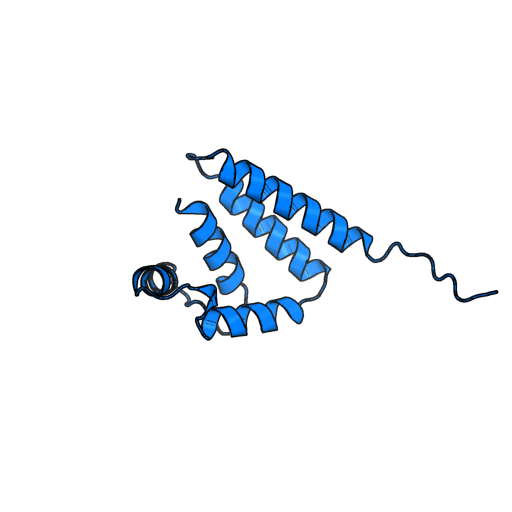.420 7.964 1.00 90.00 82 LEU A O 1
ATOM 642 N N . ILE A 1 83 ? 7.449 1.099 8.741 1.00 92.69 83 ILE A N 1
ATOM 643 C CA . ILE A 1 83 ? 6.625 0.408 9.739 1.00 92.69 83 ILE A CA 1
ATOM 644 C C . ILE A 1 83 ? 6.042 1.413 10.737 1.00 92.69 83 ILE A C 1
ATOM 646 O O . ILE A 1 83 ? 4.832 1.417 10.956 1.00 92.69 83 ILE A O 1
ATOM 650 N N . SER A 1 84 ? 6.876 2.291 11.299 1.00 93.69 84 SER A N 1
ATOM 651 C CA . SER A 1 84 ? 6.426 3.315 12.248 1.00 93.69 84 SER A CA 1
ATOM 652 C C . SER A 1 84 ? 5.438 4.308 11.628 1.00 93.69 84 SER A C 1
ATOM 654 O O . SER A 1 84 ? 4.425 4.628 12.251 1.00 93.69 84 SER A O 1
ATOM 656 N N . ASP A 1 85 ? 5.690 4.760 10.399 1.00 94.38 85 ASP A N 1
ATOM 657 C CA . ASP A 1 85 ? 4.823 5.697 9.679 1.00 94.38 85 ASP A CA 1
ATOM 658 C C . ASP A 1 85 ? 3.443 5.066 9.405 1.00 94.38 85 ASP A C 1
ATOM 660 O O . ASP A 1 85 ? 2.411 5.700 9.637 1.00 94.38 85 ASP A O 1
ATOM 664 N N . VAL A 1 86 ? 3.402 3.795 8.981 1.00 93.88 86 VAL A N 1
ATOM 665 C CA . VAL A 1 86 ? 2.143 3.067 8.740 1.00 93.88 86 VAL A CA 1
ATOM 666 C C . VAL A 1 86 ? 1.392 2.810 10.048 1.00 93.88 86 VAL A C 1
ATOM 668 O O . VAL A 1 86 ? 0.184 3.027 10.101 1.00 93.88 86 VAL A O 1
ATOM 671 N N . GLN A 1 87 ? 2.078 2.419 11.125 1.00 94.69 87 GLN A N 1
ATOM 672 C CA . GLN A 1 87 ? 1.459 2.240 12.446 1.00 94.69 87 GLN A CA 1
ATOM 673 C C . GLN A 1 87 ? 0.859 3.543 12.987 1.00 94.69 87 GLN A C 1
ATOM 675 O O . GLN A 1 87 ? -0.265 3.545 13.490 1.00 94.69 87 GLN A O 1
ATOM 680 N N . SER A 1 88 ? 1.569 4.666 12.840 1.00 95.62 88 SER A N 1
ATOM 681 C CA . SER A 1 88 ? 1.052 5.988 13.207 1.00 95.62 88 SER A CA 1
ATOM 682 C C . SER A 1 88 ? -0.179 6.360 12.379 1.00 95.62 88 SER A C 1
ATOM 684 O O . SER A 1 88 ? -1.159 6.875 12.918 1.00 95.62 88 SER A O 1
ATOM 686 N N . PHE A 1 89 ? -0.164 6.060 11.079 1.00 93.62 89 PHE A N 1
ATOM 687 C CA . PHE A 1 89 ? -1.308 6.285 10.204 1.00 93.62 89 PHE A CA 1
ATOM 688 C C . PHE A 1 89 ? -2.528 5.450 10.612 1.00 93.62 89 PHE A C 1
ATOM 690 O O . PHE A 1 89 ? -3.616 6.007 10.716 1.00 93.62 89 PHE A O 1
ATOM 697 N N . ILE A 1 90 ? -2.351 4.162 10.924 1.00 94.00 90 ILE A N 1
ATOM 698 C CA . ILE A 1 90 ? -3.426 3.295 11.435 1.00 94.00 90 ILE A CA 1
ATOM 699 C C . ILE A 1 90 ? -3.998 3.849 12.744 1.00 94.00 90 ILE A C 1
ATOM 701 O O . ILE A 1 90 ? -5.213 3.926 12.896 1.00 94.00 90 ILE A O 1
ATOM 705 N N . HIS A 1 91 ? -3.143 4.271 13.679 1.00 93.69 91 HIS A N 1
ATOM 706 C CA . HIS A 1 91 ? -3.602 4.855 14.940 1.00 93.69 91 HIS A CA 1
ATOM 707 C C . HIS A 1 91 ? -4.445 6.111 14.705 1.00 93.69 91 HIS A C 1
ATOM 709 O O . HIS A 1 91 ? -5.529 6.244 15.264 1.00 93.69 91 HIS A O 1
ATOM 715 N N . ARG A 1 92 ? -3.985 7.001 13.817 1.00 93.44 92 ARG A N 1
ATOM 716 C CA . ARG A 1 92 ? -4.752 8.186 13.422 1.00 93.44 92 ARG A CA 1
ATOM 717 C C . ARG A 1 92 ? -6.090 7.811 12.803 1.00 93.44 92 ARG A C 1
ATOM 719 O O . ARG A 1 92 ? -7.068 8.438 13.166 1.00 93.44 92 ARG A O 1
ATOM 726 N N . LEU A 1 93 ? -6.122 6.818 11.910 1.00 90.06 93 LEU A N 1
ATOM 727 C CA . LEU A 1 93 ? -7.343 6.337 11.260 1.00 90.06 93 LEU A CA 1
ATOM 728 C C . LEU A 1 93 ? -8.372 5.824 12.272 1.00 90.06 93 LEU A C 1
ATOM 730 O O . LEU A 1 93 ? -9.530 6.213 12.192 1.00 90.06 93 LEU A O 1
ATOM 734 N N . LYS A 1 94 ? -7.951 5.004 13.240 1.00 89.75 94 LYS A N 1
ATOM 735 C CA . LYS A 1 94 ? -8.841 4.442 14.271 1.00 89.75 94 LYS A CA 1
ATOM 736 C C . LYS A 1 94 ? -9.442 5.506 15.192 1.00 89.75 94 LYS A C 1
ATOM 738 O O . LYS A 1 94 ? -10.566 5.345 15.641 1.00 89.75 94 LYS A O 1
ATOM 743 N N . ASN A 1 95 ? -8.725 6.602 15.424 1.00 88.75 95 ASN A N 1
ATOM 744 C CA . ASN A 1 95 ? -9.202 7.695 16.272 1.00 88.75 95 ASN A CA 1
ATOM 745 C C . ASN A 1 95 ? -10.011 8.757 15.499 1.00 88.75 95 ASN A C 1
ATOM 747 O O . ASN A 1 95 ? -10.388 9.765 16.087 1.00 88.75 95 ASN A O 1
ATOM 751 N N . ILE A 1 96 ? -10.274 8.579 14.193 1.00 80.12 96 ILE A N 1
ATOM 752 C CA . ILE A 1 96 ? -11.122 9.513 13.419 1.00 80.12 96 ILE A CA 1
ATOM 753 C C . ILE A 1 96 ? -12.563 9.530 13.955 1.00 80.12 96 ILE A C 1
ATOM 755 O O . ILE A 1 96 ? -13.251 10.535 13.821 1.00 80.12 96 ILE A O 1
ATOM 759 N N . GLU A 1 97 ? -13.013 8.445 14.586 1.00 60.28 97 GLU A N 1
ATOM 760 C CA . GLU A 1 97 ? -14.362 8.338 15.156 1.00 60.28 97 GLU A CA 1
ATOM 761 C C . GLU A 1 97 ? -14.512 9.017 16.536 1.00 60.28 97 GLU A C 1
ATOM 763 O O . GLU A 1 97 ? -15.617 9.064 17.067 1.00 60.28 97 GLU A O 1
ATOM 768 N N . GLU A 1 98 ? -13.436 9.575 17.111 1.00 56.22 98 GLU A N 1
ATOM 769 C CA . GLU A 1 98 ? -13.441 10.271 18.413 1.00 56.22 98 GLU A CA 1
ATOM 770 C C . GLU A 1 98 ? -13.538 11.810 18.304 1.00 56.22 98 GLU A C 1
ATOM 772 O O . GLU A 1 98 ? -13.136 12.516 19.229 1.00 56.22 98 GLU A O 1
ATOM 777 N N . GLU A 1 99 ? -14.075 12.378 17.219 1.00 49.69 99 GLU A N 1
ATOM 778 C CA . GLU A 1 99 ? -14.538 13.774 17.289 1.00 49.69 99 GLU A CA 1
ATOM 779 C C . GLU A 1 99 ? -15.935 13.807 17.936 1.00 49.69 99 GLU A C 1
ATOM 781 O O . GLU A 1 99 ? -16.877 13.235 17.378 1.00 49.69 99 GLU A O 1
ATOM 786 N N . PRO A 1 100 ? -16.105 14.431 19.122 1.00 43.19 100 PRO A N 1
ATOM 787 C CA . PRO A 1 100 ? -17.425 14.635 19.687 1.00 43.19 100 PRO A CA 1
ATOM 788 C C . PRO A 1 100 ? -18.226 15.526 18.739 1.00 43.19 100 PRO A C 1
ATOM 790 O O . PRO A 1 100 ? -17.748 16.558 18.276 1.00 43.19 100 PRO A O 1
ATOM 793 N N . ASP A 1 101 ? -19.454 15.102 18.470 1.00 44.34 101 ASP A N 1
ATOM 794 C CA . ASP A 1 101 ? -20.477 15.861 17.766 1.00 44.34 101 ASP A CA 1
ATOM 795 C C . ASP A 1 101 ? -20.761 17.188 18.504 1.00 44.34 101 ASP A C 1
ATOM 797 O O . ASP A 1 101 ? -21.677 17.286 19.319 1.00 44.34 101 ASP A O 1
ATOM 801 N N . GLU A 1 102 ? -19.956 18.224 18.250 1.00 50.09 102 GLU A N 1
ATOM 802 C CA . GLU A 1 102 ? -20.236 19.619 18.622 1.00 50.09 102 GLU A CA 1
ATOM 803 C C . GLU A 1 102 ? -21.274 20.224 17.657 1.00 50.09 102 GLU A C 1
ATOM 805 O O . GLU A 1 102 ? -21.072 21.276 17.051 1.00 50.09 102 GLU A O 1
ATOM 810 N N . SER A 1 103 ? -22.414 19.550 17.487 1.00 51.69 103 SER A N 1
ATOM 811 C CA . SER A 1 103 ? -23.581 20.123 16.817 1.00 51.69 103 SER A CA 1
ATOM 812 C C . SER A 1 103 ? -24.862 19.993 17.641 1.00 51.69 103 SER A C 1
ATOM 814 O O . SER A 1 103 ? -25.929 19.666 17.132 1.00 51.69 103 SER A O 1
ATOM 816 N N . LEU A 1 104 ? -24.772 20.326 18.934 1.00 48.62 104 LEU A N 1
ATOM 817 C CA . LEU A 1 104 ? -25.924 20.654 19.780 1.00 48.62 104 LEU A CA 1
ATOM 818 C C . LEU A 1 104 ? -25.583 21.770 20.787 1.00 48.62 104 LEU A C 1
ATOM 820 O O . LEU A 1 104 ? -25.480 21.495 21.977 1.00 48.62 104 LEU A O 1
ATOM 824 N N . GLU A 1 105 ? -25.473 23.020 20.324 1.00 38.25 105 GLU A N 1
ATOM 825 C CA . GLU A 1 105 ? -25.806 24.224 21.117 1.00 38.25 105 GLU A CA 1
ATOM 826 C C . GLU A 1 105 ? -26.485 25.292 20.245 1.00 38.25 105 GLU A C 1
ATOM 828 O O . GLU A 1 105 ? -26.002 25.551 19.118 1.00 38.25 105 GLU A O 1
#